Protein AF-A0A3D1KI89-F1 (afdb_monomer)

Radius of gyration: 12.78 Å; Cα contacts (8 Å, |Δi|>4): 61; chains: 1; bounding box: 29×19×30 Å

Nearest PDB structures (foldseek):
  6wua-assembly1_g  TM=5.075E-01  e=3.866E+00  Enterococcus faecalis OG1RF
  6wd8-assembly1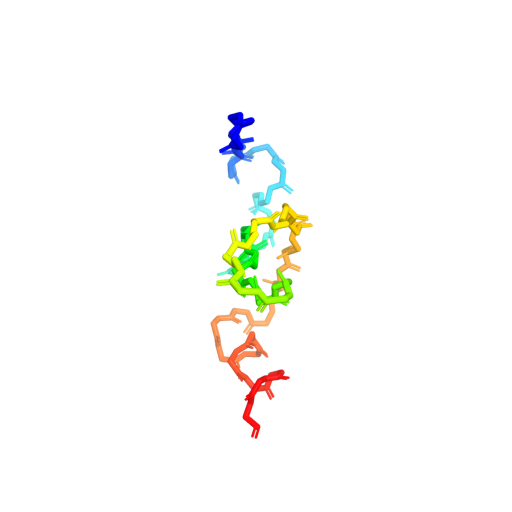_L  TM=4.208E-01  e=8.656E+00  Escherichia coli
  7ux1-assembly1_A  TM=4.420E-01  e=8.656E+00  Escherichia coli K-12
  4v72-assembly1_AG  TM=4.124E-01  e=8.656E+00  Escherichia coli K-12
  4v69-assembly1_AG  TM=3.757E-01  e=8.093E+00  Escherichia coli

Solvent-accessible surface area (backbone atoms only — not comparable to full-atom values): 3298 Å² total; per-residue (Å²): 136,88,88,84,81,58,58,75,76,81,36,61,85,37,60,34,70,45,58,67,45,81,45,79,58,86,96,41,82,44,81,41,87,62,73,46,66,32,74,68,22,62,64,52,59,49,62,78,76,111

Sequence (50 aa):
EEYLYDLTEDFSADHSVEFIRLYRHGSDWKIQALGIGHREGLEGLVQKFM

Mean predicted aligned error: 3.06 Å

Secondary structure (DSSP, 8-state):
------TTTTSTT-SEEEEEEEEEETTEEEEEEEEEEESSHHHHHHHTT-

Foldseek 3Di:
DDQDDDCVPLPVQAQDFDAWDWDDDPPDIDIDGDGDGHNVHPVVVVVVPD

pLDDT: mean 93.51, std 4.91, range [67.5, 97.75]

Structure (mmCIF, N/CA/C/O backbone):
data_AF-A0A3D1KI89-F1
#
_entry.id   AF-A0A3D1KI89-F1
#
loop_
_atom_site.group_PDB
_atom_site.id
_atom_site.type_symbol
_atom_site.label_atom_id
_atom_site.label_alt_id
_atom_site.label_comp_id
_atom_site.label_asym_id
_atom_site.label_entity_id
_atom_site.label_seq_id
_atom_site.pdbx_PDB_ins_code
_atom_site.Cartn_x
_atom_site.Cartn_y
_atom_site.Cartn_z
_atom_site.occupancy
_atom_site.B_iso_or_equiv
_atom_site.auth_seq_id
_atom_site.auth_comp_id
_atom_site.auth_asym_id
_atom_site.auth_atom_id
_atom_site.pdbx_PDB_model_num
ATOM 1 N N . GLU A 1 1 ? -2.011 7.085 13.796 1.00 67.50 1 GLU A N 1
ATOM 2 C CA . GLU A 1 1 ? -0.762 6.820 13.059 1.00 67.50 1 GLU A CA 1
ATOM 3 C C . GLU A 1 1 ? -0.832 7.569 11.748 1.00 67.50 1 GLU A C 1
ATOM 5 O O . GLU A 1 1 ? -1.922 7.687 11.196 1.00 67.50 1 GLU A O 1
ATOM 10 N N . GLU A 1 2 ? 0.286 8.130 11.315 1.00 79.88 2 GLU A N 1
ATOM 11 C CA . GLU A 1 2 ? 0.403 8.786 10.017 1.00 79.88 2 GLU A CA 1
ATOM 12 C C . GLU A 1 2 ? 0.987 7.768 9.032 1.00 79.88 2 GLU A C 1
ATOM 14 O O . GLU A 1 2 ? 2.017 7.160 9.319 1.00 79.88 2 GLU A O 1
ATOM 19 N N .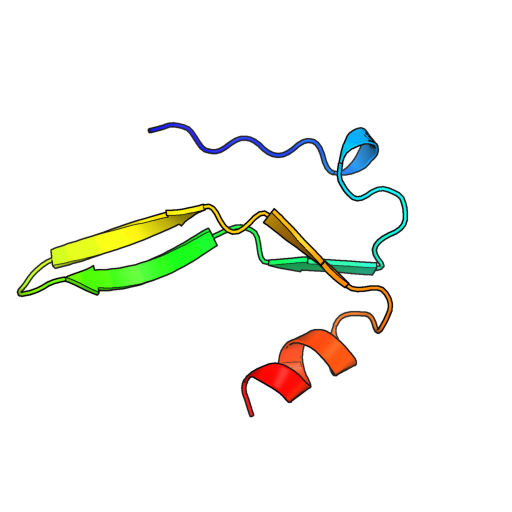 TYR A 1 3 ? 0.295 7.532 7.915 1.00 84.31 3 TYR A N 1
ATOM 20 C CA . TYR A 1 3 ? 0.750 6.635 6.853 1.00 84.31 3 TYR A CA 1
ATOM 21 C C . TYR A 1 3 ? 1.159 7.489 5.654 1.00 84.31 3 TYR A C 1
ATOM 23 O O . TYR A 1 3 ? 0.299 8.023 4.953 1.00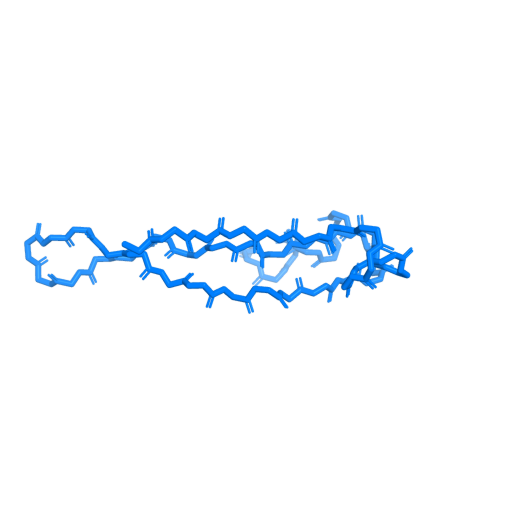 84.31 3 TYR A O 1
ATOM 31 N N . LEU A 1 4 ? 2.468 7.631 5.448 1.00 91.12 4 LEU A N 1
ATOM 32 C CA . LEU A 1 4 ? 3.063 8.346 4.324 1.00 91.12 4 LEU A CA 1
ATOM 33 C C . LEU A 1 4 ? 3.803 7.341 3.439 1.00 91.12 4 LEU A C 1
ATOM 35 O O . LEU A 1 4 ? 4.560 6.521 3.950 1.00 91.12 4 LEU A O 1
ATOM 39 N N . TYR A 1 5 ? 3.569 7.414 2.132 1.00 92.19 5 TYR A N 1
ATOM 40 C CA . TYR A 1 5 ? 4.207 6.561 1.131 1.00 92.19 5 TYR A CA 1
ATOM 41 C C . TYR A 1 5 ? 4.916 7.441 0.103 1.00 92.19 5 TYR A C 1
ATOM 43 O O . TYR A 1 5 ? 4.277 8.338 -0.457 1.00 92.19 5 TYR A O 1
ATOM 51 N N . ASP A 1 6 ? 6.196 7.176 -0.169 1.00 94.44 6 ASP A N 1
ATOM 52 C CA . ASP A 1 6 ? 6.909 7.816 -1.274 1.00 94.44 6 ASP A CA 1
ATOM 53 C C . ASP A 1 6 ? 6.785 6.949 -2.528 1.00 94.44 6 ASP A C 1
ATOM 55 O O . ASP A 1 6 ? 7.481 5.954 -2.715 1.00 94.44 6 ASP A O 1
ATOM 59 N N . LEU A 1 7 ? 5.875 7.335 -3.420 1.00 93.75 7 LEU A N 1
ATOM 60 C CA . LEU A 1 7 ? 5.636 6.599 -4.662 1.00 93.75 7 LEU A CA 1
ATOM 61 C C . LEU A 1 7 ? 6.821 6.629 -5.632 1.00 93.75 7 LEU A C 1
ATOM 63 O O . LEU A 1 7 ? 6.914 5.769 -6.505 1.00 93.75 7 LEU A O 1
ATOM 67 N N . THR A 1 8 ? 7.705 7.616 -5.503 1.00 93.62 8 THR A N 1
ATOM 68 C CA . THR A 1 8 ? 8.856 7.775 -6.395 1.00 93.62 8 THR A CA 1
ATOM 69 C C . THR A 1 8 ? 10.010 6.878 -5.969 1.00 93.62 8 THR A C 1
ATOM 71 O O . THR A 1 8 ? 10.791 6.451 -6.814 1.00 93.62 8 THR A O 1
ATOM 74 N N . GLU A 1 9 ? 10.130 6.572 -4.681 1.00 91.88 9 GLU A N 1
ATOM 75 C CA . GLU A 1 9 ? 11.168 5.679 -4.167 1.00 91.88 9 GLU A CA 1
ATOM 76 C C . GLU A 1 9 ? 10.656 4.238 -4.064 1.00 91.88 9 GLU A C 1
ATOM 78 O O . GLU A 1 9 ? 11.206 3.340 -4.705 1.00 91.88 9 GLU A O 1
ATOM 83 N N . ASP A 1 10 ? 9.550 4.031 -3.347 1.00 91.94 10 ASP A N 1
ATOM 84 C CA . ASP A 1 10 ? 9.088 2.701 -2.941 1.00 91.94 10 ASP A CA 1
ATOM 85 C C . ASP A 1 10 ? 8.356 1.940 -4.059 1.00 91.94 10 ASP A C 1
ATOM 87 O O . ASP A 1 10 ? 8.337 0.709 -4.061 1.00 91.94 10 ASP A O 1
ATOM 91 N N . PHE A 1 11 ? 7.757 2.657 -5.019 1.00 94.94 11 PHE A N 1
ATOM 92 C CA . PHE A 1 11 ? 6.855 2.081 -6.031 1.00 94.94 11 PHE A CA 1
ATOM 93 C C . PHE A 1 11 ? 7.120 2.594 -7.455 1.00 94.94 11 PHE A C 1
ATOM 95 O O . PHE A 1 11 ? 6.256 2.498 -8.326 1.00 94.94 11 PHE A O 1
ATOM 102 N N . SER A 1 12 ? 8.319 3.117 -7.731 1.00 95.12 12 SER A N 1
ATOM 103 C CA . SER A 1 12 ? 8.665 3.701 -9.043 1.00 95.12 12 SER A CA 1
ATOM 104 C C . SER A 1 12 ? 8.550 2.740 -10.226 1.00 95.12 12 SER A C 1
ATOM 106 O O . SER A 1 12 ? 8.370 3.175 -11.364 1.00 95.12 12 SER A O 1
ATOM 108 N N . ALA A 1 13 ? 8.680 1.439 -9.973 1.00 95.19 13 ALA A N 1
ATOM 109 C CA . ALA A 1 13 ? 8.581 0.391 -10.984 1.00 95.19 13 ALA A CA 1
ATOM 110 C C . ALA A 1 13 ? 7.185 -0.249 -11.062 1.00 95.19 13 ALA A C 1
ATOM 112 O O . ALA A 1 13 ? 6.968 -1.124 -11.905 1.00 95.19 13 ALA A O 1
ATOM 113 N N . ASP A 1 14 ? 6.262 0.147 -10.188 1.00 96.56 14 ASP A N 1
ATOM 114 C CA . ASP A 1 14 ? 4.912 -0.393 -10.133 1.00 96.56 14 ASP A CA 1
ATOM 115 C C . ASP A 1 14 ? 3.934 0.501 -10.894 1.00 96.56 14 ASP A C 1
ATOM 117 O O . ASP A 1 14 ? 4.103 1.711 -11.030 1.00 96.56 14 ASP A O 1
ATOM 121 N N . HIS A 1 15 ? 2.891 -0.113 -11.443 1.00 95.62 15 HIS A N 1
ATOM 122 C CA . HIS A 1 15 ? 1.876 0.569 -12.249 1.00 95.62 15 HIS A CA 1
ATOM 123 C C . HIS A 1 15 ? 0.571 0.787 -11.472 1.00 95.62 15 HIS A C 1
ATOM 125 O O . HIS A 1 15 ? -0.311 1.515 -11.923 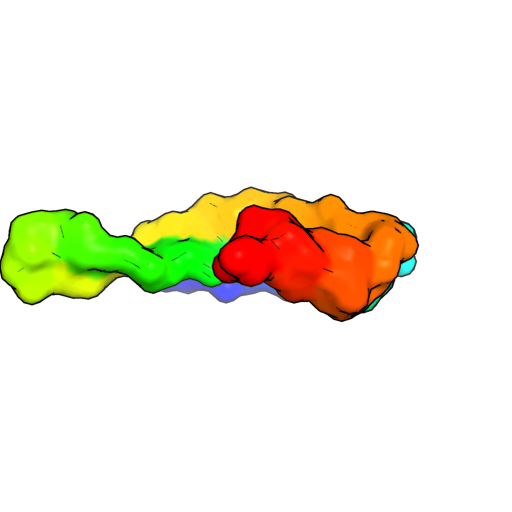1.00 95.62 15 HIS A O 1
ATOM 131 N N . SER A 1 16 ? 0.434 0.162 -10.301 1.00 95.94 16 SER A N 1
ATOM 132 C CA . SER A 1 16 ? -0.647 0.394 -9.338 1.00 95.94 16 SER A CA 1
ATOM 133 C C . SER A 1 16 ? -0.225 -0.069 -7.940 1.00 95.94 16 SER A C 1
ATOM 135 O O . SER A 1 16 ? 0.657 -0.917 -7.825 1.00 95.94 16 SER A O 1
ATOM 137 N N . VAL A 1 17 ? -0.830 0.489 -6.884 1.00 95.25 17 VAL A N 1
ATOM 138 C CA . VAL A 1 17 ? -0.426 0.247 -5.486 1.00 95.25 17 VAL A CA 1
ATOM 139 C C . VAL A 1 17 ? -1.649 0.102 -4.571 1.00 95.25 17 VAL A C 1
ATOM 141 O O . VAL A 1 17 ? -2.587 0.896 -4.642 1.00 95.25 17 VAL A O 1
ATOM 144 N N . GLU A 1 18 ? -1.627 -0.886 -3.672 1.00 95.38 18 GLU A N 1
ATOM 145 C CA . GLU A 1 18 ? -2.523 -0.975 -2.512 1.00 95.38 18 GLU A CA 1
ATOM 146 C C . GLU A 1 18 ? -1.909 -0.219 -1.325 1.00 95.38 18 GLU A C 1
ATOM 148 O O . GLU A 1 18 ? -0.972 -0.701 -0.689 1.00 95.38 18 GLU A O 1
ATOM 153 N N . PHE A 1 19 ? -2.452 0.957 -1.002 1.00 94.38 19 PHE A N 1
ATOM 154 C CA . PHE A 1 19 ? -1.944 1.794 0.092 1.00 94.38 19 PHE A CA 1
ATOM 155 C C . PHE A 1 19 ? -2.357 1.259 1.464 1.00 94.38 19 PHE A C 1
ATOM 157 O O . PHE A 1 19 ? -1.527 0.817 2.256 1.00 94.38 19 PHE A O 1
ATOM 164 N N . ILE A 1 20 ? -3.662 1.275 1.736 1.00 95.31 20 ILE A N 1
ATOM 165 C CA . ILE A 1 20 ? -4.240 0.883 3.018 1.00 95.31 20 ILE A CA 1
ATOM 166 C C . ILE A 1 20 ? -5.493 0.041 2.814 1.00 95.31 20 ILE A C 1
ATOM 168 O O . ILE A 1 20 ? -6.188 0.151 1.803 1.00 95.31 20 ILE A O 1
ATOM 172 N N . ARG A 1 21 ? -5.827 -0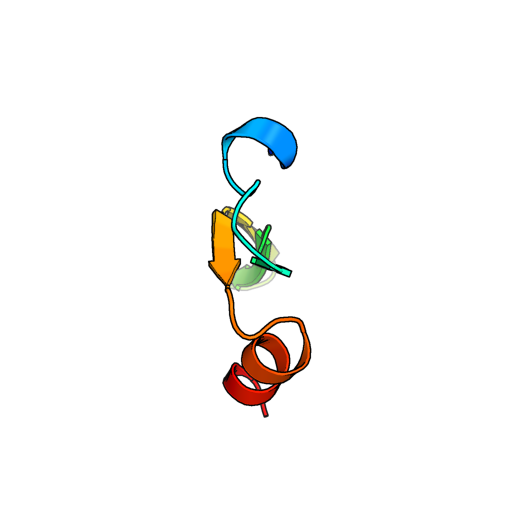.746 3.833 1.00 94.69 21 ARG A N 1
ATOM 173 C CA . ARG A 1 21 ? -7.114 -1.425 3.951 1.00 94.69 21 ARG A CA 1
ATOM 174 C C . ARG A 1 21 ? -7.885 -0.898 5.148 1.00 94.69 21 ARG A C 1
ATOM 176 O O . ARG A 1 21 ? -7.373 -0.880 6.266 1.00 94.69 21 ARG A O 1
ATOM 183 N N . LEU A 1 22 ? -9.144 -0.548 4.906 1.00 96.19 22 LEU A N 1
ATOM 184 C CA . LEU A 1 22 ? -10.138 -0.345 5.952 1.00 96.19 22 LEU A CA 1
ATOM 185 C C . LEU A 1 22 ? -10.838 -1.669 6.231 1.00 96.19 22 LEU A C 1
ATOM 187 O O . LEU A 1 22 ? -11.311 -2.331 5.308 1.00 96.19 22 LEU A O 1
ATOM 191 N N . TYR A 1 23 ? -10.916 -2.063 7.496 1.00 96.25 23 TYR A N 1
ATOM 192 C CA . TYR A 1 23 ? -11.600 -3.291 7.886 1.00 96.25 23 TYR A CA 1
ATOM 193 C C . TYR A 1 23 ? -12.366 -3.112 9.192 1.00 96.25 23 TYR A C 1
ATOM 195 O O . TYR A 1 23 ? -12.043 -2.259 10.023 1.00 96.25 23 TYR A O 1
ATOM 203 N N . ARG A 1 24 ? -13.413 -3.923 9.364 1.00 97.56 24 ARG A N 1
ATOM 204 C CA . ARG A 1 24 ? -14.190 -3.962 10.602 1.00 97.56 24 ARG A CA 1
ATOM 205 C C . ARG A 1 24 ? -13.453 -4.757 11.666 1.00 97.56 24 ARG A C 1
ATOM 207 O O . ARG A 1 24 ? -13.005 -5.874 11.421 1.00 97.56 24 ARG A O 1
ATOM 214 N N . HIS A 1 25 ? -13.386 -4.193 12.862 1.00 96.50 25 HIS A N 1
ATOM 215 C CA . HIS A 1 25 ? -12.887 -4.870 14.046 1.00 96.50 25 HIS A CA 1
ATOM 216 C C . HIS A 1 25 ? -13.885 -4.659 15.183 1.00 96.50 25 HIS A C 1
ATOM 218 O O . HIS A 1 25 ? -13.878 -3.625 15.848 1.00 96.50 25 HIS A O 1
ATOM 224 N N . GLY A 1 26 ? -14.789 -5.624 15.359 1.00 96.62 26 GLY A N 1
ATOM 225 C CA . GLY A 1 26 ? -15.948 -5.458 16.235 1.00 96.62 26 GLY A CA 1
ATOM 226 C C . GLY A 1 26 ? -16.883 -4.363 15.711 1.00 96.62 26 GLY A C 1
ATOM 227 O O . GLY A 1 26 ? -17.306 -4.410 14.555 1.00 96.62 26 GLY A O 1
ATOM 228 N N . SER A 1 27 ? -17.186 -3.375 16.555 1.00 97.69 27 SER A N 1
ATOM 229 C CA . SER A 1 27 ? -17.994 -2.198 16.202 1.00 97.69 27 SER A CA 1
ATOM 230 C C . SER A 1 27 ? -17.229 -1.132 15.415 1.00 97.69 27 SER A C 1
ATOM 232 O O . SER A 1 27 ? -17.853 -0.249 14.821 1.00 97.69 27 SER A O 1
ATOM 234 N N . ASP A 1 28 ? -15.900 -1.215 15.373 1.00 97.75 28 ASP A N 1
ATOM 235 C CA . ASP A 1 28 ? -15.052 -0.116 14.922 1.00 97.75 28 ASP A CA 1
ATOM 236 C C . ASP A 1 28 ? -14.502 -0.356 13.514 1.00 97.75 28 ASP A C 1
ATOM 238 O O . ASP A 1 28 ? -14.479 -1.479 12.996 1.00 97.75 28 ASP A O 1
ATOM 242 N N . TRP A 1 29 ? -14.052 0.727 12.884 1.00 97.38 29 TRP A N 1
ATOM 243 C CA . TRP A 1 29 ? -13.237 0.681 11.676 1.00 97.38 29 TRP A CA 1
ATOM 244 C C . TRP A 1 29 ? -11.768 0.826 12.052 1.00 97.38 29 TRP A C 1
ATOM 246 O O . TRP A 1 29 ? -11.403 1.716 12.818 1.00 97.38 29 TRP A O 1
ATOM 256 N N . LYS A 1 30 ? -10.924 -0.037 11.489 1.00 95.62 30 LYS A N 1
ATOM 257 C CA . LYS A 1 30 ? -9.470 0.031 11.628 1.00 95.62 30 LYS A CA 1
ATOM 258 C C . LYS A 1 30 ? -8.810 0.204 10.270 1.00 95.62 30 LYS A C 1
ATOM 260 O O . LYS A 1 30 ? -9.352 -0.211 9.246 1.00 95.62 30 LYS A O 1
ATOM 265 N N . ILE A 1 31 ? -7.630 0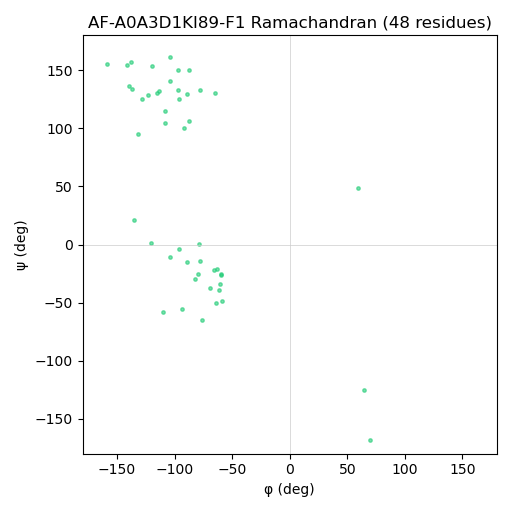.811 10.302 1.00 95.56 31 ILE A N 1
ATOM 266 C CA . ILE A 1 31 ? -6.745 0.982 9.153 1.00 95.56 31 ILE A CA 1
ATOM 267 C C . ILE A 1 31 ? -5.605 -0.031 9.277 1.00 95.56 31 ILE A C 1
ATOM 269 O O . ILE A 1 31 ? -5.120 -0.287 10.377 1.00 95.56 31 ILE A O 1
ATOM 273 N N . GLN A 1 32 ? -5.195 -0.614 8.156 1.00 94.19 32 GLN A N 1
ATOM 274 C CA . GLN A 1 32 ? -3.964 -1.386 8.025 1.00 94.19 32 GLN A CA 1
ATOM 275 C C . GLN A 1 32 ? -3.169 -0.852 6.833 1.00 94.19 32 GLN A C 1
ATOM 277 O O . GLN A 1 32 ? -3.692 -0.816 5.720 1.00 94.19 32 GLN A O 1
ATOM 282 N N . ALA A 1 33 ? -1.915 -0.474 7.067 1.00 94.81 33 ALA A N 1
ATOM 283 C CA . ALA A 1 33 ? -0.940 -0.203 6.016 1.00 94.81 33 ALA A CA 1
ATOM 284 C C . ALA A 1 33 ? -0.629 -1.485 5.227 1.00 94.81 33 ALA A C 1
ATOM 286 O O . ALA A 1 33 ? -0.362 -2.523 5.834 1.00 94.81 33 ALA A O 1
ATOM 287 N N . LEU A 1 34 ? -0.686 -1.420 3.892 1.00 94.50 34 LEU A N 1
ATOM 288 C CA . LEU A 1 34 ? -0.389 -2.548 3.001 1.00 94.50 34 LEU A CA 1
ATOM 289 C C . LEU A 1 34 ? 0.913 -2.328 2.226 1.00 94.50 34 LEU A C 1
ATOM 291 O O . LEU A 1 34 ? 1.821 -3.142 2.355 1.00 94.50 34 LEU A O 1
ATOM 295 N N . GLY A 1 35 ? 1.006 -1.243 1.450 1.00 93.88 35 GLY A N 1
ATOM 296 C CA . GLY A 1 35 ? 2.188 -0.924 0.641 1.00 93.88 35 GLY A CA 1
ATOM 297 C C . GLY A 1 35 ? 2.540 -2.004 -0.387 1.00 93.88 35 GLY A C 1
ATOM 298 O O . GLY A 1 35 ? 3.683 -2.443 -0.442 1.00 93.88 35 GLY A O 1
ATOM 299 N N . ILE A 1 36 ? 1.563 -2.477 -1.168 1.00 94.88 36 ILE A N 1
ATOM 300 C CA . ILE A 1 36 ? 1.778 -3.548 -2.159 1.00 94.88 36 ILE A CA 1
ATOM 301 C C . ILE A 1 36 ? 1.710 -2.961 -3.568 1.00 94.88 36 ILE A C 1
ATOM 303 O O . ILE A 1 36 ? 0.645 -2.509 -3.985 1.00 94.88 36 ILE A O 1
ATOM 307 N N . GLY A 1 37 ? 2.825 -2.993 -4.295 1.00 94.88 37 GLY A N 1
ATOM 308 C CA . GLY A 1 37 ? 2.915 -2.585 -5.696 1.00 94.88 37 GLY A CA 1
ATOM 309 C C . GLY A 1 37 ? 2.585 -3.712 -6.679 1.00 94.88 37 GLY A C 1
ATOM 310 O O . GLY A 1 37 ? 2.786 -4.893 -6.387 1.00 94.88 37 GLY A O 1
ATOM 311 N N . HIS A 1 38 ? 2.058 -3.345 -7.848 1.00 95.19 38 HIS A N 1
ATOM 312 C CA . HIS A 1 38 ? 1.666 -4.273 -8.908 1.00 95.19 38 HIS A CA 1
ATOM 313 C C . HIS A 1 38 ? 2.105 -3.769 -10.280 1.00 95.19 38 HIS A C 1
ATOM 315 O O . HIS A 1 38 ? 1.829 -2.628 -10.664 1.00 95.19 38 HIS A O 1
ATOM 321 N N . ARG A 1 39 ? 2.695 -4.669 -11.071 1.00 95.06 39 ARG A N 1
ATOM 322 C CA . ARG A 1 39 ? 3.143 -4.399 -12.449 1.00 95.06 39 ARG A CA 1
ATOM 323 C C . ARG A 1 39 ? 2.088 -4.666 -13.517 1.00 95.06 39 ARG A C 1
ATOM 325 O O . ARG A 1 39 ? 2.230 -4.201 -14.635 1.00 95.06 39 ARG A O 1
ATOM 332 N N . GLU A 1 40 ? 1.019 -5.383 -13.190 1.00 94.31 40 GLU A N 1
ATOM 333 C CA . GLU A 1 40 ? -0.085 -5.659 -14.126 1.00 94.31 40 GLU A CA 1
ATOM 334 C C . GLU A 1 40 ? -1.049 -4.464 -14.274 1.00 94.31 40 GLU A C 1
ATOM 336 O O . GLU A 1 40 ? -2.021 -4.516 -15.026 1.00 94.31 40 GLU A O 1
ATOM 341 N N . GLY A 1 41 ? -0.766 -3.361 -13.572 1.00 93.69 41 GLY A N 1
ATOM 342 C CA . GLY A 1 41 ? -1.583 -2.155 -13.581 1.00 93.69 41 GLY A CA 1
ATOM 343 C C . GLY A 1 41 ? -2.932 -2.342 -12.887 1.00 93.69 41 GLY A C 1
ATOM 344 O O . GLY A 1 41 ? -3.180 -3.322 -12.184 1.00 93.69 41 GLY A O 1
ATOM 345 N N . LEU A 1 42 ? -3.815 -1.362 -13.084 1.00 94.06 42 LEU A 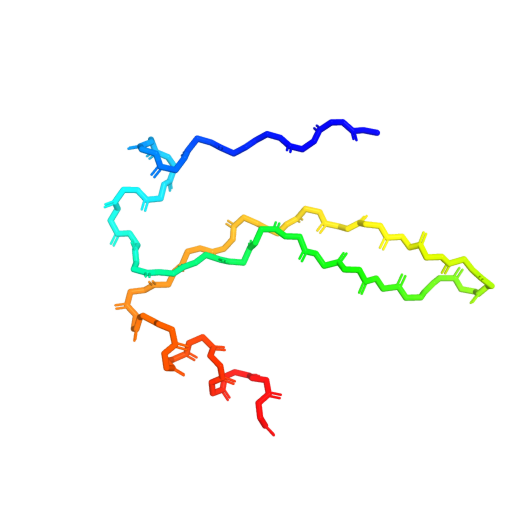N 1
ATOM 346 C CA . LEU A 1 42 ? -5.105 -1.305 -12.397 1.00 94.06 42 LEU A CA 1
ATOM 347 C C . LEU A 1 42 ? -6.000 -2.518 -12.696 1.00 94.06 42 LEU A C 1
ATOM 349 O O . LEU A 1 42 ? -6.736 -2.952 -11.817 1.00 94.06 42 LEU A O 1
ATOM 353 N N . GLU A 1 43 ? -5.945 -3.071 -13.909 1.00 95.44 43 GLU A N 1
ATOM 354 C CA . GLU A 1 43 ? -6.763 -4.230 -14.278 1.00 95.44 43 GLU A CA 1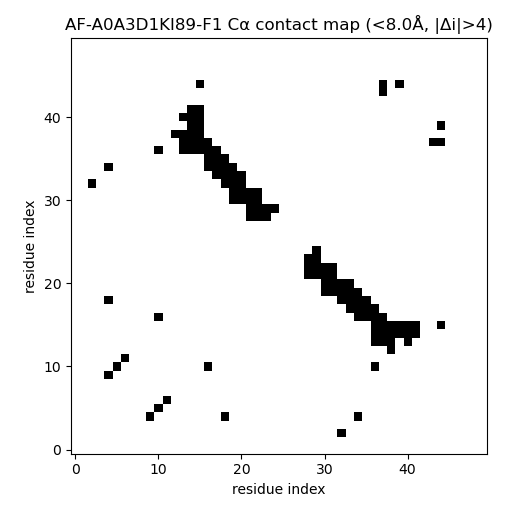
ATOM 355 C C . GLU A 1 43 ? -6.390 -5.470 -13.456 1.00 95.44 43 GLU A C 1
ATOM 357 O O . GLU A 1 43 ? -7.271 -6.054 -12.822 1.00 95.44 43 GLU A O 1
ATOM 362 N N . GLY A 1 44 ? -5.099 -5.820 -13.388 1.00 94.44 44 GLY A N 1
ATOM 363 C CA . GLY A 1 44 ? -4.627 -6.942 -12.566 1.00 94.44 44 GLY A CA 1
ATOM 364 C C . GLY A 1 44 ? -4.926 -6.734 -11.079 1.00 94.44 44 GLY A C 1
ATOM 365 O O . GLY A 1 44 ? -5.389 -7.649 -10.396 1.00 94.44 44 GLY A O 1
ATOM 366 N N . LEU A 1 45 ? -4.780 -5.495 -10.589 1.00 93.81 45 LEU A N 1
ATOM 367 C CA . LEU A 1 45 ? -5.166 -5.140 -9.224 1.00 93.81 45 LEU A CA 1
ATOM 368 C C . LEU A 1 45 ? -6.657 -5.409 -8.959 1.00 93.81 45 LEU A C 1
ATOM 370 O O . LEU A 1 45 ? -7.000 -6.006 -7.941 1.00 93.81 45 LEU A O 1
ATOM 374 N N . VAL A 1 46 ? -7.552 -4.958 -9.842 1.00 94.12 46 VAL A N 1
ATOM 375 C CA . VAL A 1 46 ? -9.006 -5.096 -9.654 1.00 94.12 46 VAL A CA 1
ATOM 376 C C . VAL A 1 46 ? -9.447 -6.557 -9.771 1.00 94.12 46 VAL A C 1
ATOM 378 O O . VAL A 1 46 ? -10.294 -6.993 -8.992 1.00 94.12 46 VAL A O 1
ATOM 381 N N . GLN A 1 47 ? -8.845 -7.338 -10.673 1.00 95.56 47 GLN A N 1
ATOM 382 C CA . GLN A 1 47 ? -9.141 -8.769 -10.829 1.00 95.56 47 GLN A CA 1
ATOM 383 C C . GLN A 1 47 ? -8.876 -9.593 -9.560 1.00 95.56 47 GLN A C 1
ATOM 385 O O . GLN A 1 47 ? -9.554 -10.589 -9.338 1.00 95.56 47 GLN A O 1
ATOM 390 N N . LYS A 1 48 ? -7.967 -9.159 -8.679 1.00 91.56 48 LYS A N 1
ATOM 391 C CA . LYS A 1 48 ? -7.726 -9.797 -7.371 1.00 91.56 48 LYS A CA 1
ATOM 392 C C . LYS A 1 48 ? -8.937 -9.742 -6.421 1.00 91.56 48 LYS A C 1
ATOM 394 O O . LYS A 1 48 ? -8.983 -10.512 -5.461 1.00 91.56 48 LYS A O 1
ATOM 399 N N . PHE A 1 49 ? -9.873 -8.815 -6.641 1.00 88.00 49 PHE A N 1
ATOM 400 C CA . PHE A 1 49 ? -11.003 -8.537 -5.742 1.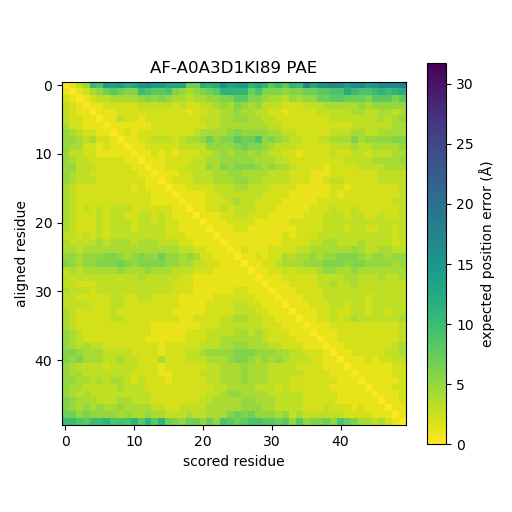00 88.00 49 PHE A CA 1
ATOM 401 C C . PHE A 1 49 ? -12.388 -8.723 -6.381 1.00 88.00 49 PHE A C 1
ATOM 403 O O . PHE A 1 49 ? -13.387 -8.468 -5.704 1.00 88.00 49 PHE A O 1
ATOM 410 N N . MET A 1 50 ? -12.452 -9.132 -7.651 1.00 87.19 50 MET A N 1
ATOM 411 C CA . MET A 1 50 ? -13.688 -9.601 -8.294 1.00 87.19 50 MET A CA 1
ATOM 412 C C . MET A 1 50 ? -13.954 -11.064 -7.942 1.00 87.19 50 MET A C 1
ATOM 414 O O . MET A 1 50 ? -15.142 -11.388 -7.726 1.00 87.19 50 MET A O 1
#